Protein AF-W1YFX0-F1 (afdb_monomer_lite)

Radius of gyration: 13.29 Å; chains: 1; bounding box: 26×24×37 Å

Secondary structure (DSSP, 8-state):
-TT--SEEEETT--SHHHHHHHHHHHHHTT---EEEEEE-SHHHHHTHHHHHTT-SEEEE-HHHHHHHS-TTTHHHHHHHHHHHH-

Sequence (86 aa):
CQQGVDFVAASFMQRGKDIVAIRRILESEKKDIKIIAKIENAEGVKNIDEILEVADGLMVARGDLGVEIPAEEVPVLQKMMIEKCN

Foldseek 3Di:
DVPQAQEDEDPPDQALVVLVVVVVVCVVVVDNHFYEYEDQEDSCLVRVVRNLVRHPYYDDPLVNHVVHDPNVCSVVSVVVSVVSND

Structure (mmCIF, N/CA/C/O backbone):
data_AF-W1YFX0-F1
#
_entry.id   AF-W1YFX0-F1
#
loop_
_atom_site.group_PDB
_atom_site.id
_atom_site.type_symbol
_atom_site.label_atom_id
_atom_site.label_alt_id
_atom_site.label_comp_id
_atom_site.label_asym_id
_atom_site.label_entity_id
_atom_site.label_seq_id
_atom_site.pdbx_PDB_ins_code
_atom_site.Cartn_x
_atom_site.Cartn_y
_atom_site.Cartn_z
_atom_site.occupancy
_atom_site.B_iso_or_equiv
_atom_site.auth_seq_id
_atom_site.auth_comp_id
_atom_site.auth_asym_id
_atom_site.auth_atom_id
_atom_site.pdbx_PDB_model_num
ATOM 1 N N . CYS A 1 1 ? -1.924 5.449 19.963 1.00 62.62 1 CYS A N 1
ATOM 2 C CA . CYS A 1 1 ? -2.099 6.765 19.285 1.00 62.62 1 CYS A CA 1
ATOM 3 C C . CYS A 1 1 ? -2.825 7.838 20.118 1.00 62.62 1 CYS A C 1
ATOM 5 O O . CYS A 1 1 ? -4.046 7.899 20.096 1.00 62.62 1 CYS A O 1
ATOM 7 N N . GLN A 1 2 ? -2.121 8.692 20.867 1.00 69.50 2 GLN A N 1
ATOM 8 C CA . GLN A 1 2 ? -2.747 9.761 21.681 1.00 69.50 2 GLN A CA 1
ATOM 9 C C . GLN A 1 2 ? -3.121 11.027 20.883 1.00 69.50 2 GLN A C 1
ATOM 11 O O . GLN A 1 2 ? -3.869 11.859 21.375 1.00 69.50 2 GLN A O 1
ATOM 16 N N . GLN A 1 3 ? -2.619 11.155 19.652 1.00 79.75 3 GLN A N 1
ATOM 17 C CA . GLN A 1 3 ? -2.689 12.377 18.839 1.00 79.75 3 GLN A CA 1
ATOM 18 C C . GLN A 1 3 ? -3.882 12.422 17.864 1.00 79.75 3 GLN A C 1
ATOM 20 O O . GLN A 1 3 ? -3.885 13.248 16.964 1.00 79.75 3 GLN A O 1
ATOM 25 N N . GLY A 1 4 ? -4.873 11.528 18.003 1.00 84.81 4 GLY A N 1
ATOM 26 C CA . GLY A 1 4 ? -6.083 11.552 17.163 1.00 84.81 4 GLY A CA 1
ATOM 27 C C . GLY A 1 4 ? -5.819 11.423 15.657 1.00 84.81 4 GLY A C 1
ATOM 28 O O . GLY A 1 4 ? -6.421 12.145 14.878 1.00 84.81 4 GLY A O 1
ATOM 29 N N . VAL A 1 5 ? -4.887 10.553 15.255 1.00 90.56 5 VAL A N 1
ATOM 30 C CA . VAL A 1 5 ? -4.582 10.318 13.832 1.00 90.56 5 VAL A CA 1
ATOM 31 C C . VAL A 1 5 ? -5.703 9.535 13.152 1.00 90.56 5 VAL A C 1
ATOM 33 O O . VAL A 1 5 ? -6.258 8.630 13.769 1.00 90.56 5 VAL A O 1
ATOM 36 N N . ASP A 1 6 ? -5.978 9.832 11.883 1.00 93.19 6 ASP A N 1
ATOM 37 C CA . ASP A 1 6 ? -6.994 9.125 11.087 1.00 93.19 6 ASP A CA 1
ATOM 38 C C . ASP A 1 6 ? -6.424 7.892 10.364 1.00 93.19 6 ASP A C 1
ATOM 40 O O . ASP A 1 6 ? -7.100 6.874 10.204 1.00 93.19 6 ASP A O 1
ATOM 44 N N . PHE A 1 7 ? -5.150 7.963 9.959 1.00 95.25 7 PHE A N 1
ATOM 45 C CA . PHE A 1 7 ? -4.472 6.933 9.171 1.00 95.25 7 PHE A CA 1
ATOM 46 C C . PHE A 1 7 ? -3.108 6.567 9.760 1.00 95.25 7 PHE A C 1
ATOM 48 O O . PHE A 1 7 ? -2.389 7.410 10.298 1.00 95.25 7 PHE A O 1
ATOM 55 N N . VAL A 1 8 ? -2.716 5.309 9.573 1.00 95.12 8 VAL A N 1
ATOM 56 C CA . VAL A 1 8 ? -1.350 4.813 9.754 1.00 95.12 8 VAL A CA 1
ATOM 57 C C . VAL A 1 8 ? -0.877 4.210 8.439 1.00 95.12 8 VAL A C 1
ATOM 59 O O . VAL A 1 8 ? -1.522 3.322 7.889 1.00 95.12 8 VAL A O 1
ATOM 62 N N . ALA A 1 9 ? 0.272 4.671 7.951 1.00 97.38 9 ALA A N 1
ATOM 63 C CA . ALA A 1 9 ? 0.950 4.056 6.818 1.00 97.38 9 ALA A CA 1
ATOM 64 C C . ALA A 1 9 ? 1.891 2.951 7.323 1.00 97.38 9 ALA A C 1
ATOM 66 O O . ALA A 1 9 ? 2.863 3.232 8.026 1.00 97.38 9 ALA A O 1
ATOM 67 N N . ALA A 1 10 ? 1.589 1.697 6.993 1.00 97.56 10 ALA A N 1
ATOM 68 C CA . ALA A 1 10 ? 2.355 0.531 7.417 1.00 97.56 10 ALA A CA 1
ATOM 69 C C . ALA A 1 10 ? 3.441 0.202 6.381 1.00 97.56 10 ALA A C 1
ATOM 71 O O . ALA A 1 10 ? 3.122 -0.173 5.254 1.00 97.56 10 ALA A O 1
ATOM 72 N N . SER A 1 11 ? 4.712 0.363 6.757 1.00 97.81 11 SER A N 1
ATOM 73 C CA . SER A 1 11 ? 5.868 0.083 5.891 1.00 97.81 11 SER A CA 1
ATOM 74 C C . SER A 1 11 ? 6.169 -1.415 5.779 1.00 97.81 11 SER A C 1
ATOM 76 O O . SER A 1 11 ? 6.008 -2.160 6.742 1.00 97.81 11 SER A O 1
ATOM 78 N N . PHE A 1 12 ? 6.672 -1.821 4.620 1.00 96.56 12 PHE A N 1
ATOM 79 C CA . PHE A 1 12 ? 7.175 -3.137 4.244 1.00 96.56 12 PHE A CA 1
ATOM 80 C C . PHE A 1 12 ? 6.136 -4.238 4.440 1.00 96.56 12 PHE A C 1
ATOM 82 O O . PHE A 1 12 ? 6.441 -5.329 4.924 1.00 96.56 12 PHE A O 1
ATOM 89 N N . MET A 1 13 ? 4.888 -3.949 4.068 1.00 98.12 13 MET A N 1
ATOM 90 C CA . MET A 1 13 ? 3.819 -4.939 4.120 1.00 98.12 13 MET A CA 1
ATOM 91 C C . MET A 1 13 ? 4.025 -5.970 3.017 1.00 98.12 13 MET A C 1
ATOM 93 O O . MET A 1 13 ? 4.037 -5.647 1.832 1.00 98.12 13 MET A O 1
ATOM 97 N N . GLN A 1 14 ? 4.206 -7.219 3.436 1.00 97.62 14 GLN A N 1
ATOM 98 C CA . GLN A 1 14 ? 4.458 -8.349 2.541 1.00 97.62 14 GLN A CA 1
ATOM 99 C C . GLN A 1 14 ? 3.323 -9.361 2.562 1.00 97.62 14 GLN A C 1
ATOM 101 O O . GLN A 1 14 ? 3.209 -10.153 1.632 1.00 97.62 14 GLN A O 1
ATOM 106 N N . ARG A 1 15 ? 2.534 -9.392 3.644 1.00 97.75 15 ARG A N 1
ATOM 107 C CA . ARG A 1 15 ? 1.464 -10.368 3.833 1.00 97.75 15 ARG A CA 1
ATOM 108 C C . ARG A 1 15 ? 0.258 -9.752 4.524 1.00 97.75 15 ARG A C 1
ATOM 110 O O . ARG A 1 15 ? 0.421 -8.922 5.422 1.00 97.75 15 ARG A O 1
ATOM 117 N N . GLY A 1 16 ? -0.940 -10.247 4.227 1.00 97.25 16 GLY A N 1
ATOM 118 C CA . GLY A 1 16 ? -2.178 -9.796 4.879 1.00 97.25 16 GLY A CA 1
ATOM 119 C C . GLY A 1 16 ? -2.132 -9.956 6.408 1.00 97.25 16 GLY A C 1
ATOM 120 O O . GLY A 1 16 ? -2.565 -9.086 7.166 1.00 97.25 16 GLY A O 1
ATOM 121 N N . LYS A 1 17 ? -1.484 -11.017 6.908 1.00 97.56 17 LYS A N 1
ATOM 122 C CA . LYS A 1 17 ? -1.332 -11.240 8.359 1.00 97.56 17 LYS A CA 1
ATOM 123 C C . LYS A 1 17 ? -0.556 -10.131 9.081 1.00 97.56 17 LYS A C 1
ATOM 125 O O . LYS A 1 17 ? -0.792 -9.919 10.271 1.00 97.56 17 LYS A O 1
ATOM 130 N N . ASP A 1 18 ? 0.354 -9.442 8.388 1.00 95.62 18 ASP A N 1
ATOM 131 C CA . ASP A 1 18 ? 1.147 -8.361 8.975 1.00 95.62 18 ASP A CA 1
ATOM 132 C C . ASP A 1 18 ? 0.233 -7.146 9.254 1.00 95.62 18 ASP A C 1
ATOM 134 O O . ASP A 1 18 ? 0.297 -6.543 10.326 1.00 95.62 18 ASP A O 1
ATOM 138 N N . ILE A 1 19 ? -0.734 -6.882 8.367 1.00 97.44 19 ILE A N 1
ATOM 139 C CA . ILE A 1 19 ? -1.775 -5.857 8.551 1.00 97.44 19 ILE A CA 1
ATOM 140 C C . ILE A 1 19 ? -2.741 -6.242 9.669 1.00 97.44 19 ILE A C 1
ATOM 142 O O . ILE A 1 19 ? -3.056 -5.415 10.525 1.00 97.44 19 ILE A O 1
ATOM 146 N N . VAL A 1 20 ? -3.175 -7.505 9.718 1.00 97.44 20 VAL A N 1
ATOM 147 C CA . VAL A 1 20 ? -4.053 -8.009 10.790 1.00 97.44 20 VAL A CA 1
ATOM 148 C C . VAL A 1 20 ? -3.394 -7.860 12.166 1.00 97.44 20 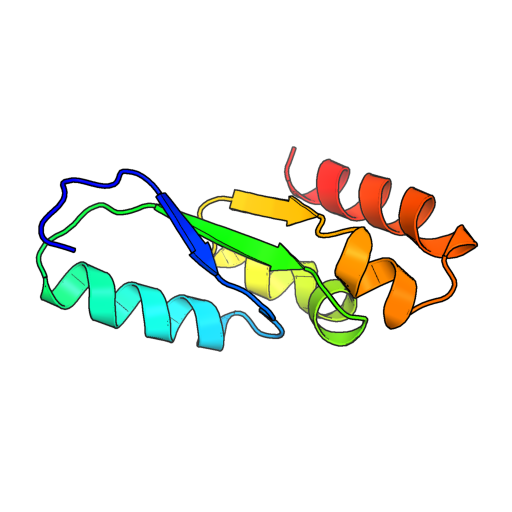VAL A C 1
ATOM 150 O O . VAL A 1 20 ? -4.072 -7.560 13.151 1.00 97.44 20 VAL A O 1
ATOM 153 N N . ALA A 1 21 ? -2.074 -8.028 12.263 1.00 96.19 21 ALA A N 1
ATOM 154 C CA . ALA A 1 21 ? -1.353 -7.789 13.510 1.00 96.19 21 ALA A CA 1
ATOM 155 C C . ALA A 1 21 ? -1.432 -6.312 13.940 1.00 96.19 21 ALA A C 1
ATOM 157 O O . ALA A 1 21 ? -1.743 -6.034 15.099 1.00 96.19 21 ALA A O 1
ATOM 158 N N . ILE A 1 22 ? -1.232 -5.371 13.010 1.00 95.25 22 ILE A N 1
ATOM 159 C CA . ILE A 1 22 ? -1.366 -3.929 13.276 1.00 95.25 22 ILE A CA 1
ATOM 160 C C . ILE A 1 22 ? -2.814 -3.586 13.661 1.00 95.25 22 ILE A C 1
ATOM 162 O O . ILE A 1 22 ? -3.036 -2.886 14.649 1.00 95.25 22 ILE A O 1
ATOM 166 N N . ARG A 1 23 ? -3.803 -4.136 12.947 1.00 95.56 23 ARG A N 1
ATOM 167 C CA . ARG A 1 23 ? -5.240 -3.967 13.222 1.00 95.56 23 ARG A CA 1
ATOM 168 C C . ARG A 1 23 ? -5.582 -4.296 14.671 1.00 95.56 23 ARG A C 1
ATOM 170 O O . ARG A 1 23 ? -6.167 -3.467 15.361 1.00 95.56 23 ARG A O 1
ATOM 177 N N . ARG A 1 24 ? -5.139 -5.461 15.153 1.00 95.12 24 ARG A N 1
ATOM 178 C CA . ARG A 1 24 ? -5.379 -5.920 16.532 1.00 95.12 24 ARG A CA 1
ATOM 179 C C . ARG A 1 24 ? -4.798 -4.969 17.575 1.00 95.12 24 ARG A C 1
ATOM 181 O O . ARG A 1 24 ? -5.413 -4.751 18.616 1.00 95.12 24 ARG A O 1
ATOM 188 N N . ILE A 1 25 ? -3.629 -4.387 17.303 1.00 93.06 25 ILE A N 1
ATOM 189 C CA . ILE A 1 25 ? -3.015 -3.399 18.197 1.00 93.06 25 ILE A CA 1
ATOM 190 C C . ILE A 1 25 ? -3.885 -2.135 18.256 1.00 93.06 25 ILE A C 1
ATOM 192 O O . ILE A 1 25 ? -4.189 -1.659 19.349 1.00 93.06 25 ILE A O 1
ATOM 196 N N . LEU A 1 26 ? -4.342 -1.625 17.109 1.00 91.62 26 LEU A N 1
ATOM 197 C CA . LEU A 1 26 ? -5.158 -0.404 17.037 1.00 91.62 26 LEU A CA 1
ATOM 198 C C . LEU A 1 26 ? -6.549 -0.587 17.668 1.00 91.62 26 LEU A C 1
ATOM 200 O O . LEU A 1 26 ? -7.015 0.283 18.408 1.00 91.62 26 LEU A O 1
ATOM 204 N N . GLU A 1 27 ? -7.181 -1.740 17.445 1.00 90.00 27 GLU A N 1
ATOM 205 C CA . GLU A 1 27 ? -8.469 -2.099 18.050 1.00 90.00 27 GLU A CA 1
ATOM 206 C C . GLU A 1 27 ? -8.379 -2.221 19.574 1.00 90.00 27 GLU A C 1
ATOM 208 O O . GLU A 1 27 ? -9.298 -1.797 20.279 1.00 90.00 27 GLU A O 1
ATOM 213 N N . SER A 1 28 ? -7.256 -2.722 20.107 1.00 89.06 28 SER A N 1
ATOM 214 C CA . SER A 1 28 ? -7.043 -2.799 21.560 1.00 89.06 28 SER A CA 1
ATOM 215 C C . SER A 1 28 ? -7.047 -1.419 22.235 1.00 89.06 28 SER A C 1
ATOM 217 O O . SER A 1 28 ? -7.413 -1.292 23.403 1.00 89.06 28 SER A O 1
ATOM 219 N N . GLU A 1 29 ? -6.732 -0.362 21.480 1.00 86.19 29 GLU A N 1
ATOM 220 C CA . GLU A 1 29 ? -6.800 1.024 21.938 1.00 86.19 29 GLU A CA 1
ATOM 221 C C . GLU A 1 29 ? -8.169 1.694 21.701 1.00 86.19 29 GLU A C 1
ATOM 223 O O . GLU A 1 29 ? -8.309 2.885 21.991 1.00 86.19 29 GLU A O 1
ATOM 228 N N . LYS A 1 30 ? -9.171 0.953 21.193 1.00 79.50 30 LYS A N 1
ATOM 229 C CA . LYS A 1 30 ? -10.506 1.440 20.785 1.00 79.50 30 LYS A CA 1
ATOM 230 C C . LYS A 1 30 ? -10.448 2.586 19.771 1.00 79.50 30 LYS A C 1
ATOM 232 O O . LYS A 1 30 ? -11.171 3.574 19.905 1.00 79.50 30 LYS A O 1
ATOM 237 N N . LYS A 1 31 ? -9.569 2.474 18.772 1.00 78.31 31 LYS A N 1
ATOM 238 C CA . LYS A 1 31 ? -9.381 3.507 17.746 1.00 78.31 31 LYS A CA 1
ATOM 239 C C . LYS A 1 31 ? -9.773 2.989 16.378 1.00 78.31 31 LYS A C 1
ATOM 241 O O . LYS A 1 31 ? -9.252 1.971 15.934 1.00 78.31 31 LYS A O 1
ATOM 246 N N . ASP A 1 32 ? -10.637 3.735 15.701 1.00 88.50 32 ASP A N 1
ATOM 247 C CA . ASP A 1 32 ? -10.938 3.527 14.285 1.00 88.50 32 ASP A CA 1
ATOM 248 C C . ASP A 1 32 ? -9.890 4.249 13.429 1.00 88.50 32 ASP A C 1
ATOM 250 O O . ASP A 1 32 ? -10.144 5.294 12.840 1.00 88.50 32 ASP A O 1
ATOM 254 N N . ILE A 1 33 ? -8.662 3.729 13.455 1.00 95.00 33 ILE A N 1
ATOM 255 C CA . ILE A 1 33 ? -7.553 4.224 12.634 1.00 95.00 33 ILE A CA 1
ATOM 256 C C . ILE A 1 33 ? -7.460 3.356 11.388 1.00 95.00 33 ILE A C 1
ATOM 258 O O . ILE A 1 33 ? -7.349 2.130 11.489 1.00 95.00 33 ILE A O 1
ATOM 262 N N . LYS A 1 34 ? -7.445 3.983 10.216 1.00 96.69 34 LYS A N 1
ATOM 263 C CA . LYS A 1 34 ? -7.303 3.281 8.940 1.00 96.69 34 LYS A CA 1
ATOM 264 C C . LYS A 1 34 ? -5.841 2.907 8.682 1.00 96.69 34 LYS A C 1
ATOM 266 O O . LYS A 1 34 ? -4.932 3.671 9.002 1.00 96.69 34 LYS A O 1
ATOM 271 N N . ILE A 1 35 ? -5.595 1.731 8.114 1.00 97.75 35 ILE A N 1
ATOM 272 C CA . ILE A 1 35 ? -4.260 1.242 7.757 1.00 97.75 35 ILE A CA 1
ATOM 273 C C . ILE A 1 35 ? -4.085 1.338 6.245 1.00 97.75 35 ILE A C 1
ATOM 275 O O . ILE A 1 35 ? -4.792 0.677 5.487 1.00 97.75 35 ILE A O 1
ATOM 279 N N . ILE A 1 36 ? -3.088 2.114 5.828 1.00 98.38 36 ILE A N 1
ATOM 280 C CA . ILE A 1 36 ? -2.628 2.192 4.444 1.00 98.38 36 ILE A CA 1
ATOM 281 C C . ILE A 1 36 ? -1.390 1.307 4.302 1.00 98.38 36 ILE A C 1
ATOM 283 O O . ILE A 1 36 ? -0.349 1.589 4.899 1.00 98.38 36 ILE A O 1
ATOM 287 N N . ALA A 1 37 ? -1.491 0.233 3.525 1.00 98.44 37 ALA A N 1
ATOM 288 C CA . ALA A 1 37 ? -0.380 -0.676 3.281 1.00 98.44 37 ALA A CA 1
ATOM 289 C C . ALA A 1 37 ? 0.600 -0.065 2.273 1.00 98.44 37 ALA A C 1
ATOM 291 O O . ALA A 1 37 ? 0.214 0.267 1.151 1.00 98.44 37 ALA A O 1
ATOM 292 N N . LYS A 1 38 ? 1.873 0.081 2.652 1.00 98.62 38 LYS A N 1
ATOM 293 C CA . LYS A 1 38 ? 2.925 0.503 1.725 1.00 98.62 38 LYS A CA 1
ATOM 294 C C . LYS A 1 38 ? 3.539 -0.722 1.055 1.00 98.62 38 LYS A C 1
ATOM 296 O O . LYS A 1 38 ? 4.087 -1.590 1.737 1.00 98.62 38 LYS A O 1
ATOM 301 N N . ILE A 1 39 ? 3.470 -0.760 -0.273 1.00 98.44 39 ILE A N 1
ATOM 302 C CA . ILE A 1 39 ? 4.121 -1.796 -1.080 1.00 98.44 39 ILE A CA 1
ATOM 303 C C . ILE A 1 39 ? 5.478 -1.281 -1.538 1.00 98.44 39 ILE A C 1
ATOM 305 O O . ILE A 1 39 ? 5.563 -0.333 -2.320 1.00 98.44 39 ILE A O 1
ATOM 309 N N . GLU A 1 40 ? 6.520 -1.910 -1.003 1.00 98.50 40 GLU A N 1
ATOM 310 C CA . GLU A 1 40 ? 7.912 -1.447 -1.074 1.00 98.50 40 GLU A CA 1
ATOM 311 C C . GLU A 1 40 ? 8.859 -2.495 -1.668 1.00 98.50 40 GLU A C 1
ATOM 313 O O . GLU A 1 40 ? 10.020 -2.193 -1.896 1.00 98.50 40 GLU A O 1
ATOM 318 N N . ASN A 1 41 ? 8.398 -3.725 -1.922 1.00 97.56 41 ASN A N 1
ATOM 319 C CA . ASN A 1 41 ? 9.232 -4.784 -2.487 1.00 97.56 41 ASN A CA 1
ATOM 320 C C . ASN A 1 41 ? 8.427 -5.803 -3.310 1.00 97.56 41 ASN A C 1
ATOM 322 O O . ASN A 1 41 ? 7.193 -5.775 -3.340 1.00 97.56 41 ASN A O 1
ATOM 326 N N . ALA A 1 42 ? 9.139 -6.730 -3.956 1.00 97.19 42 ALA A N 1
ATOM 327 C CA . ALA A 1 42 ? 8.549 -7.745 -4.827 1.00 97.19 42 ALA A CA 1
ATOM 328 C C . ALA A 1 42 ? 7.555 -8.680 -4.109 1.00 97.19 42 ALA A C 1
ATOM 330 O O . ALA A 1 42 ? 6.548 -9.068 -4.699 1.00 97.19 42 ALA A O 1
ATOM 331 N N . GLU A 1 43 ? 7.799 -9.025 -2.840 1.00 98.12 43 GLU A N 1
ATOM 332 C CA . GLU A 1 43 ? 6.903 -9.911 -2.081 1.00 98.12 43 GLU A CA 1
ATOM 333 C C . GLU A 1 43 ? 5.555 -9.233 -1.793 1.00 98.12 43 GLU A C 1
ATOM 335 O O . GLU A 1 43 ? 4.509 -9.851 -1.972 1.00 98.12 43 GLU A O 1
ATOM 340 N N . GLY A 1 44 ? 5.558 -7.942 -1.440 1.00 97.88 44 GLY A N 1
ATOM 341 C CA . GLY A 1 44 ? 4.324 -7.166 -1.282 1.00 97.88 44 GLY A CA 1
ATOM 342 C C . GLY A 1 44 ? 3.532 -7.034 -2.587 1.00 97.88 44 GLY A C 1
ATOM 343 O O . GLY A 1 44 ? 2.308 -7.123 -2.574 1.00 97.88 44 GLY A O 1
ATOM 344 N N . VAL A 1 45 ? 4.214 -6.890 -3.730 1.00 97.88 45 VAL A N 1
ATOM 345 C CA . VAL A 1 45 ? 3.563 -6.888 -5.055 1.00 97.88 45 VAL A CA 1
ATOM 346 C C . VAL A 1 45 ? 2.941 -8.251 -5.366 1.00 97.88 45 VAL A C 1
ATOM 348 O O . VAL A 1 45 ? 1.823 -8.324 -5.871 1.00 97.88 45 VAL A O 1
ATOM 351 N N . LYS A 1 46 ? 3.651 -9.341 -5.067 1.00 98.12 46 LYS A N 1
ATOM 352 C CA . LYS A 1 46 ? 3.185 -10.708 -5.316 1.00 98.12 46 LYS A CA 1
ATOM 353 C C . LYS A 1 46 ? 1.949 -11.061 -4.485 1.00 98.12 46 LYS A C 1
ATOM 355 O O . LYS A 1 46 ? 1.036 -11.697 -5.000 1.00 98.12 46 LYS A O 1
ATOM 360 N N . ASN A 1 47 ? 1.917 -10.628 -3.229 1.00 98.12 47 ASN A N 1
ATOM 361 C CA . ASN A 1 47 ? 0.842 -10.914 -2.279 1.00 98.12 47 ASN A CA 1
ATOM 362 C C . ASN A 1 47 ? -0.185 -9.772 -2.202 1.00 98.12 47 ASN A C 1
ATOM 364 O O . ASN A 1 47 ? -0.890 -9.624 -1.207 1.00 98.12 47 ASN A O 1
ATOM 368 N N . ILE A 1 48 ? -0.270 -8.937 -3.240 1.00 97.94 48 ILE A N 1
ATOM 369 C CA . ILE A 1 48 ? -1.088 -7.723 -3.219 1.00 97.94 48 ILE A CA 1
ATOM 370 C C . ILE A 1 48 ? -2.559 -8.001 -2.899 1.00 97.94 48 ILE A C 1
ATOM 372 O O . ILE A 1 48 ? -3.166 -7.256 -2.139 1.00 97.94 48 ILE A O 1
ATOM 376 N N . ASP A 1 49 ? -3.114 -9.097 -3.416 1.00 98.19 49 ASP A N 1
ATOM 377 C CA . ASP A 1 49 ? -4.528 -9.429 -3.234 1.00 98.19 49 ASP A CA 1
ATOM 378 C C . ASP A 1 49 ? -4.851 -9.730 -1.761 1.00 98.19 49 ASP A C 1
ATOM 380 O O . ASP A 1 49 ? -5.763 -9.127 -1.201 1.00 98.19 49 ASP A O 1
ATOM 384 N N . GLU A 1 50 ? -4.045 -10.554 -1.079 1.00 97.94 50 GLU A N 1
ATOM 385 C CA . GLU A 1 50 ? -4.254 -10.847 0.351 1.00 97.94 50 GLU A CA 1
ATOM 386 C C . GLU A 1 50 ? -3.996 -9.635 1.261 1.00 97.94 50 GLU A C 1
ATOM 388 O O . GLU A 1 50 ? -4.535 -9.552 2.363 1.00 97.94 50 GLU A O 1
ATOM 393 N N . ILE A 1 51 ? -3.158 -8.691 0.825 1.00 98.31 51 ILE A N 1
ATOM 394 C CA . ILE A 1 51 ? -2.912 -7.433 1.534 1.00 98.31 51 ILE A CA 1
ATOM 395 C C . ILE A 1 51 ? -4.141 -6.529 1.401 1.00 98.31 51 ILE A C 1
ATOM 397 O O . ILE A 1 51 ? -4.610 -5.987 2.403 1.00 98.31 51 ILE A O 1
ATOM 401 N N . LEU A 1 52 ? -4.673 -6.376 0.185 1.00 97.81 52 LEU A N 1
ATOM 402 C CA . LEU A 1 52 ? -5.827 -5.522 -0.101 1.00 97.81 52 LEU A CA 1
ATOM 403 C C . LEU A 1 52 ? -7.115 -6.017 0.563 1.00 97.81 52 LEU A C 1
ATOM 405 O O . LEU A 1 52 ? -7.934 -5.193 0.952 1.00 97.81 52 LEU A O 1
ATOM 409 N N . GLU A 1 53 ? -7.272 -7.327 0.768 1.00 97.88 53 GLU A N 1
ATOM 410 C CA . GLU A 1 53 ? -8.419 -7.894 1.496 1.00 97.88 53 GLU A CA 1
ATOM 411 C C . GLU A 1 53 ? -8.559 -7.369 2.936 1.00 97.88 53 GLU A C 1
ATOM 413 O O . GLU A 1 53 ? -9.659 -7.363 3.489 1.00 97.88 53 GLU A O 1
ATOM 418 N N . VAL A 1 54 ? -7.456 -6.948 3.564 1.00 97.81 54 VAL A N 1
ATOM 419 C CA . VAL A 1 54 ? -7.422 -6.559 4.986 1.00 97.81 54 VAL A CA 1
ATOM 420 C C . VAL A 1 54 ? -6.934 -5.127 5.234 1.00 97.81 54 VAL A C 1
ATOM 422 O O . VAL A 1 54 ? -7.024 -4.636 6.365 1.00 97.81 54 VAL A O 1
ATOM 425 N N . ALA A 1 55 ? -6.392 -4.460 4.214 1.00 97.94 55 ALA A N 1
ATOM 426 C CA . ALA A 1 55 ? -5.984 -3.060 4.269 1.00 97.94 55 ALA A CA 1
ATOM 427 C C . ALA A 1 55 ? -7.183 -2.123 4.059 1.00 97.94 55 ALA A C 1
ATOM 429 O O . ALA A 1 55 ? -8.107 -2.444 3.324 1.00 97.94 55 ALA A O 1
ATOM 430 N N . ASP A 1 56 ? -7.132 -0.915 4.629 1.00 98.00 56 ASP A N 1
ATOM 431 C CA . ASP A 1 56 ? -8.111 0.137 4.302 1.00 98.00 56 ASP A CA 1
ATOM 432 C C . ASP A 1 56 ? -7.703 0.939 3.055 1.00 98.00 56 ASP A C 1
ATOM 434 O O . ASP A 1 56 ? -8.456 1.778 2.564 1.00 98.00 56 ASP A O 1
ATOM 438 N N . GLY A 1 57 ? -6.482 0.726 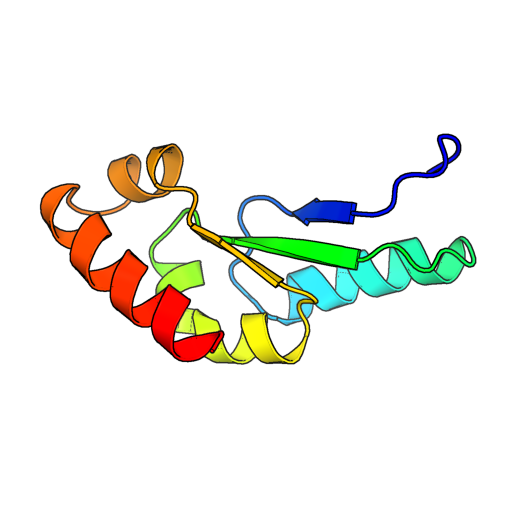2.568 1.00 97.69 57 GLY A N 1
ATOM 439 C CA . GLY A 1 57 ? -5.963 1.359 1.370 1.00 97.69 57 GLY A CA 1
ATOM 440 C C . GLY A 1 57 ? -4.515 0.979 1.092 1.00 97.69 57 GLY A C 1
ATOM 441 O O . GLY A 1 57 ? -3.857 0.286 1.873 1.00 97.69 57 GLY A O 1
ATOM 442 N N . LEU A 1 58 ? -4.010 1.480 -0.029 1.00 97.88 58 LEU A N 1
ATOM 443 C CA . LEU A 1 58 ? -2.697 1.160 -0.573 1.00 97.88 58 LEU A CA 1
ATOM 444 C C . LEU A 1 58 ? -1.881 2.433 -0.820 1.00 97.88 58 LEU A C 1
ATOM 446 O O . LEU A 1 58 ? -2.398 3.439 -1.304 1.00 97.88 58 LEU A O 1
ATOM 450 N N . MET A 1 59 ? -0.577 2.363 -0.562 1.00 98.56 59 MET A N 1
ATOM 451 C CA . MET A 1 59 ? 0.411 3.333 -1.017 1.00 98.56 59 MET A CA 1
ATOM 452 C C . MET A 1 59 ? 1.485 2.636 -1.859 1.00 98.56 59 MET A C 1
ATOM 454 O O . MET A 1 59 ? 2.225 1.784 -1.368 1.00 98.56 59 MET A O 1
ATOM 458 N N . VAL A 1 60 ? 1.610 3.038 -3.126 1.00 98.06 60 VAL A N 1
ATOM 459 C CA . VAL A 1 60 ? 2.708 2.593 -3.997 1.00 98.06 60 VAL A CA 1
ATOM 460 C C . VAL A 1 60 ? 3.971 3.376 -3.641 1.00 98.06 60 VAL A C 1
ATOM 462 O O . VAL A 1 60 ? 4.180 4.505 -4.099 1.00 98.06 60 VAL A O 1
ATOM 465 N N . ALA A 1 61 ? 4.824 2.786 -2.811 1.00 97.94 61 ALA A N 1
ATOM 466 C CA . ALA A 1 61 ? 6.055 3.405 -2.340 1.00 97.94 61 ALA A CA 1
ATOM 467 C C . ALA A 1 61 ? 7.185 3.189 -3.360 1.00 97.94 61 ALA A C 1
ATOM 469 O O . ALA A 1 61 ? 8.102 2.396 -3.178 1.00 97.94 61 ALA A O 1
ATOM 470 N N . ARG A 1 62 ? 7.095 3.928 -4.474 1.00 98.00 62 ARG A N 1
ATOM 471 C CA . ARG A 1 62 ? 8.008 3.825 -5.629 1.00 98.00 62 ARG A CA 1
ATOM 472 C C . ARG A 1 62 ? 9.493 3.964 -5.293 1.00 98.00 62 ARG A C 1
ATOM 474 O O . ARG A 1 62 ? 10.301 3.423 -6.033 1.00 98.00 62 ARG A O 1
ATOM 481 N N . GLY A 1 63 ? 9.833 4.739 -4.260 1.00 96.75 63 GLY A N 1
ATOM 482 C CA . GLY A 1 63 ? 11.218 4.967 -3.848 1.00 96.75 63 GLY A CA 1
ATOM 483 C C . GLY A 1 63 ? 11.877 3.660 -3.427 1.00 96.75 63 GLY A C 1
ATOM 484 O O . GLY A 1 63 ? 12.799 3.209 -4.093 1.00 96.75 63 GLY A O 1
ATOM 485 N N . ASP A 1 64 ? 11.343 3.029 -2.383 1.00 97.94 64 ASP A N 1
ATOM 486 C CA . ASP A 1 64 ? 11.821 1.736 -1.889 1.00 97.94 64 ASP A CA 1
ATOM 487 C C . ASP A 1 64 ? 11.594 0.619 -2.917 1.00 97.94 64 ASP A C 1
ATOM 489 O O . ASP A 1 64 ? 12.504 -0.157 -3.201 1.00 97.94 64 ASP A O 1
ATOM 493 N N . LEU A 1 65 ? 10.430 0.604 -3.579 1.00 97.62 65 LEU A N 1
ATOM 494 C CA . LEU A 1 65 ? 10.132 -0.405 -4.596 1.00 97.62 65 LEU A CA 1
ATOM 495 C C . LEU A 1 65 ? 11.134 -0.365 -5.758 1.00 97.62 65 LEU A C 1
ATOM 497 O O . LEU A 1 65 ? 11.617 -1.408 -6.175 1.00 97.62 65 LEU A O 1
ATOM 501 N N . GLY A 1 66 ? 11.506 0.818 -6.250 1.00 97.50 66 GLY A N 1
ATOM 502 C CA . GLY A 1 66 ? 12.486 0.969 -7.332 1.00 97.50 66 GLY A CA 1
ATOM 503 C C . GLY A 1 66 ? 13.939 0.686 -6.935 1.00 97.50 66 GLY A C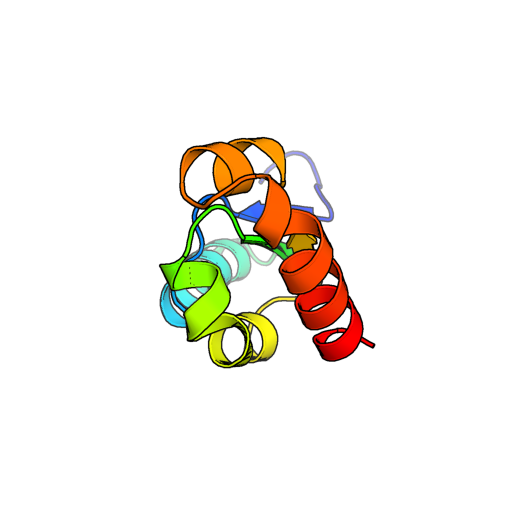 1
ATOM 504 O O . GLY A 1 66 ? 14.801 0.671 -7.811 1.00 97.50 66 GLY A O 1
ATOM 505 N N . VAL A 1 67 ? 14.223 0.486 -5.644 1.00 96.81 67 VAL A N 1
ATOM 506 C CA . VAL A 1 67 ? 15.509 -0.054 -5.171 1.00 96.81 67 VAL A CA 1
ATOM 507 C C . VAL A 1 67 ? 15.496 -1.587 -5.209 1.00 96.81 67 VAL A C 1
ATO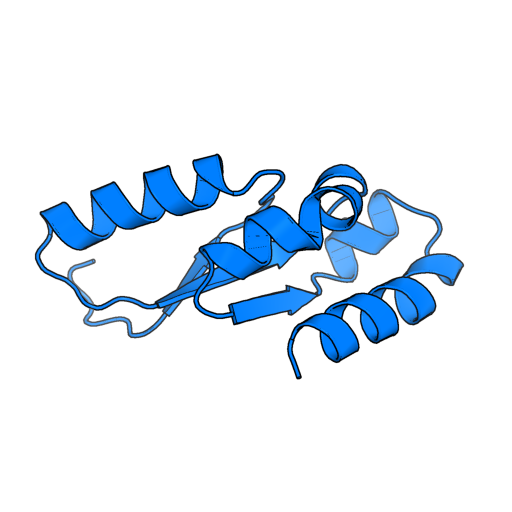M 509 O O . VAL A 1 67 ? 16.522 -2.195 -5.501 1.00 96.81 67 VAL A O 1
ATOM 512 N N . GLU A 1 68 ? 14.344 -2.208 -4.943 1.00 95.06 68 GLU A N 1
ATOM 513 C CA . GLU A 1 68 ? 14.179 -3.667 -4.843 1.00 95.06 68 GLU A CA 1
ATOM 514 C C . GLU A 1 68 ? 13.916 -4.364 -6.187 1.00 95.06 68 GLU A C 1
ATOM 516 O O . GLU A 1 68 ? 14.295 -5.520 -6.373 1.00 95.06 68 GLU A O 1
ATOM 521 N N . ILE A 1 69 ? 13.256 -3.687 -7.126 1.00 96.19 69 ILE A N 1
ATOM 522 C CA . ILE A 1 69 ? 12.951 -4.207 -8.466 1.00 96.19 69 ILE A CA 1
ATOM 523 C C . ILE A 1 69 ? 13.483 -3.260 -9.548 1.00 96.19 69 ILE A C 1
ATOM 525 O O . ILE A 1 69 ? 13.733 -2.088 -9.254 1.00 96.19 69 ILE A O 1
ATOM 529 N N . PRO A 1 70 ? 13.636 -3.717 -10.808 1.00 97.62 70 PRO A N 1
ATOM 530 C CA . PRO A 1 70 ? 14.033 -2.834 -11.899 1.00 97.62 70 PRO A CA 1
ATOM 531 C C . PRO A 1 70 ? 13.123 -1.601 -11.970 1.00 97.62 70 PRO A C 1
ATOM 533 O O . PRO A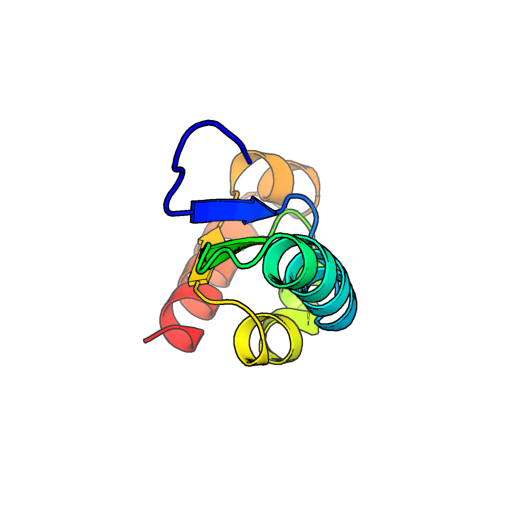 1 70 ? 11.893 -1.707 -12.007 1.00 97.62 70 PRO A O 1
ATOM 536 N N . ALA A 1 71 ? 13.721 -0.410 -11.959 1.00 96.00 71 ALA A N 1
ATOM 537 C CA . ALA A 1 71 ? 12.986 0.850 -11.864 1.00 96.00 71 ALA A CA 1
ATOM 538 C C . ALA A 1 71 ? 12.024 1.059 -13.049 1.00 96.00 71 ALA A C 1
ATOM 540 O O . ALA A 1 71 ? 10.984 1.704 -12.911 1.00 96.00 71 ALA A O 1
ATOM 541 N N . GLU A 1 72 ? 12.346 0.483 -14.206 1.00 97.31 72 GLU A N 1
ATOM 542 C CA . GLU A 1 72 ? 11.514 0.454 -15.405 1.00 97.31 72 GLU A CA 1
ATOM 543 C C . GLU A 1 72 ? 10.235 -0.390 -15.260 1.00 97.31 72 GLU A C 1
ATOM 545 O O . GLU A 1 72 ? 9.265 -0.137 -15.975 1.00 97.31 72 GLU A O 1
ATOM 550 N N . GLU A 1 73 ? 10.186 -1.346 -14.326 1.00 97.00 73 GLU A N 1
ATOM 551 C CA . GLU A 1 73 ? 8.996 -2.166 -14.054 1.00 97.00 73 GLU A CA 1
ATOM 552 C C . GLU A 1 73 ? 8.003 -1.460 -13.118 1.00 97.00 73 GLU A C 1
ATOM 554 O O . GLU A 1 73 ? 6.792 -1.697 -13.188 1.00 97.00 73 GLU A O 1
ATOM 559 N N . VAL A 1 74 ? 8.487 -0.537 -12.278 1.00 98.12 74 VAL A N 1
ATOM 560 C CA . VAL A 1 74 ? 7.680 0.180 -11.276 1.00 98.12 74 VAL A CA 1
ATOM 561 C C . VAL A 1 74 ? 6.425 0.840 -11.875 1.00 98.12 74 VAL A C 1
ATOM 563 O O . VAL A 1 74 ? 5.355 0.690 -11.280 1.00 98.12 74 VAL A O 1
ATOM 566 N N . PRO A 1 75 ? 6.459 1.531 -13.038 1.00 98.25 75 PRO A N 1
ATOM 567 C CA . PRO A 1 75 ? 5.256 2.123 -13.630 1.00 98.25 75 PRO A CA 1
ATOM 568 C C . PRO A 1 75 ? 4.177 1.102 -14.013 1.00 98.25 75 PRO A C 1
ATOM 570 O O . PRO A 1 75 ? 2.987 1.400 -13.894 1.00 98.25 75 PRO A O 1
ATOM 573 N N . VAL A 1 76 ? 4.574 -0.090 -14.471 1.00 98.31 76 VAL A N 1
ATOM 574 C CA . VAL A 1 76 ? 3.640 -1.161 -14.855 1.00 98.31 76 VAL A CA 1
ATOM 575 C C . VAL A 1 76 ? 2.971 -1.729 -13.609 1.00 98.31 76 VAL A C 1
ATOM 577 O O . VAL A 1 76 ? 1.743 -1.805 -13.543 1.00 98.31 76 VAL A O 1
ATOM 580 N N . LEU A 1 77 ? 3.765 -2.043 -12.585 1.00 98.12 77 LEU A N 1
ATOM 581 C CA . LEU A 1 77 ? 3.253 -2.559 -11.317 1.00 98.12 77 LEU A CA 1
ATOM 582 C C . LEU A 1 77 ? 2.399 -1.528 -10.579 1.00 98.12 77 LEU A C 1
ATOM 584 O O . LEU A 1 77 ? 1.380 -1.888 -9.999 1.00 98.12 77 LEU A O 1
ATOM 588 N N . GLN A 1 78 ? 2.748 -0.241 -10.652 1.00 98.44 78 GLN A N 1
ATOM 589 C CA . GLN A 1 78 ? 1.918 0.834 -10.114 1.00 98.44 78 GLN A CA 1
ATOM 590 C C . GLN A 1 78 ? 0.517 0.822 -10.731 1.00 98.44 78 GLN A C 1
ATOM 592 O O . GLN A 1 78 ? -0.460 0.906 -9.992 1.00 98.44 78 GLN A O 1
ATOM 597 N N . LYS A 1 79 ? 0.405 0.730 -12.064 1.00 98.31 79 LYS A N 1
ATOM 598 C CA . LYS A 1 79 ? -0.905 0.679 -12.730 1.00 98.31 79 LYS A CA 1
ATOM 599 C C . LYS A 1 79 ? -1.708 -0.535 -12.282 1.00 98.31 79 LYS A C 1
ATOM 601 O O . LYS A 1 79 ? -2.849 -0.364 -11.879 1.00 98.31 79 LYS A O 1
ATOM 606 N N . MET A 1 80 ? -1.083 -1.711 -12.269 1.00 98.25 80 MET A N 1
ATOM 607 C CA . MET A 1 80 ? -1.718 -2.947 -11.809 1.00 98.25 80 MET A CA 1
ATOM 608 C C . MET A 1 80 ? -2.239 -2.821 -10.368 1.00 98.25 80 MET A C 1
ATOM 610 O O . MET A 1 80 ? -3.384 -3.168 -10.094 1.00 98.25 80 MET A O 1
ATOM 614 N N . MET A 1 81 ? -1.437 -2.269 -9.451 1.00 98.19 81 MET A N 1
ATOM 615 C CA . MET A 1 81 ? -1.846 -2.083 -8.055 1.00 98.19 81 MET A CA 1
ATOM 616 C C . MET A 1 81 ? -2.986 -1.068 -7.904 1.00 98.19 81 MET A C 1
ATOM 618 O O . MET A 1 81 ? -3.896 -1.293 -7.111 1.00 98.19 81 MET A O 1
ATOM 622 N N . ILE A 1 82 ? -2.958 0.035 -8.663 1.00 98.12 82 ILE A N 1
ATOM 623 C CA . ILE A 1 82 ? -4.044 1.028 -8.669 1.00 98.12 82 ILE A CA 1
ATOM 624 C C . ILE A 1 82 ? -5.333 0.408 -9.220 1.00 98.12 82 ILE A C 1
ATOM 626 O O . ILE A 1 82 ? -6.391 0.600 -8.634 1.00 98.12 82 ILE A O 1
ATOM 630 N N . GLU A 1 83 ? -5.254 -0.351 -10.315 1.00 98.31 83 GLU A N 1
ATOM 631 C CA . GLU A 1 83 ? -6.409 -1.028 -10.917 1.00 98.31 83 GLU A CA 1
ATOM 632 C 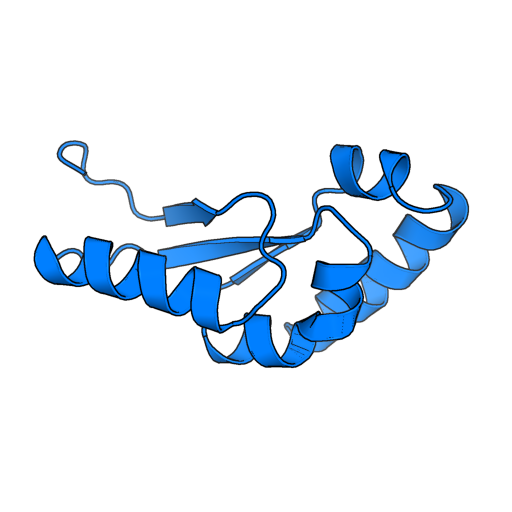C . GLU A 1 83 ? -7.056 -2.030 -9.960 1.00 98.31 83 GLU A C 1
ATOM 634 O O . GLU A 1 83 ? -8.276 -2.100 -9.911 1.00 98.31 83 GLU A O 1
ATOM 639 N N . LYS A 1 84 ? -6.269 -2.750 -9.153 1.00 97.00 84 LYS A N 1
ATOM 640 C CA . LYS A 1 84 ? -6.798 -3.657 -8.121 1.00 97.00 84 LYS A CA 1
ATOM 641 C C . LYS A 1 84 ? -7.517 -2.946 -6.968 1.00 97.00 84 LYS A C 1
ATOM 643 O O . LYS A 1 84 ? -8.264 -3.596 -6.247 1.00 97.00 84 LYS A O 1
ATOM 648 N N . CYS A 1 85 ? -7.268 -1.652 -6.765 1.00 95.81 85 CYS A N 1
ATOM 649 C CA . CYS A 1 85 ? -7.902 -0.869 -5.699 1.00 95.81 85 CYS A CA 1
ATOM 650 C C . CYS A 1 85 ? -9.196 -0.164 -6.136 1.00 95.81 85 CYS A C 1
ATOM 652 O O . CYS A 1 85 ? -9.918 0.327 -5.268 1.00 95.81 85 CYS A O 1
ATOM 654 N N . ASN A 1 86 ? -9.444 -0.049 -7.445 1.00 93.94 86 ASN A N 1
ATOM 655 C CA . ASN A 1 86 ? -10.605 0.642 -8.018 1.00 93.94 86 ASN A CA 1
ATOM 656 C C . ASN A 1 86 ? -11.788 -0.310 -8.209 1.00 93.94 86 ASN A C 1
ATOM 658 O O . ASN A 1 86 ? -12.930 0.152 -7.997 1.00 93.94 86 ASN A O 1
#

Organism: NCBI:txid408170

InterPro domains:
  IPR001697 Pyruvate kinase [PR01050] (5-19)
  IPR001697 Pyruvate kinase [PR01050] (35-61)
  IPR001697 Pyruvate kinase [PR01050] (62-86)
  IPR001697 Pyruvate kinase [PTHR11817] (2-86)
  IPR015793 Pyruvate kinase, barrel [PF00224] (2-86)
  IPR015813 Pyruvate/Phosphoenolpyruvate kinase-like domain superfamily [SSF51621] (2-86)
  IPR018209 Pyruvate kinase, active site [PS00110] (33-45)
  IPR040442 Pyruvate kinase-like domain superfamily [G3DSA:3.20.20.60] (1-86)

pLDDT: mean 95.22, std 6.16, range [62.62, 98.62]